Protein AF-A0A2V8V5V1-F1 (afdb_monomer_lite)

Foldseek 3Di:
DDDPDDDPPDDDDDDDPPDDDQQDDPPPDKDKDFDADVVHTQWIWIGHNFWIWTGGPPDPDDIDIDGPVVVVVVVCVVPPDDDPDDPDDDD

Radius of gyration: 20.78 Å; chains: 1; bounding box: 33×37×79 Å

Structure (mmCIF, N/CA/C/O backbone):
data_AF-A0A2V8V5V1-F1
#
_entry.id   AF-A0A2V8V5V1-F1
#
loop_
_atom_site.group_PDB
_atom_site.id
_atom_site.type_symbol
_atom_site.label_atom_id
_atom_site.label_alt_id
_atom_site.label_comp_id
_atom_site.label_asym_id
_atom_site.label_entity_id
_atom_site.label_seq_id
_atom_site.pdbx_PDB_ins_code
_atom_site.Cartn_x
_atom_site.Cartn_y
_atom_site.Cartn_z
_atom_site.occupancy
_atom_site.B_iso_or_equiv
_atom_site.auth_seq_id
_atom_site.auth_comp_id
_atom_site.auth_asym_id
_atom_site.auth_atom_id
_atom_site.pdbx_PDB_model_num
ATOM 1 N N . MET A 1 1 ? -17.993 -20.742 42.683 1.00 43.91 1 MET A N 1
ATOM 2 C CA . MET A 1 1 ? -18.604 -20.420 41.371 1.00 43.91 1 MET A CA 1
ATOM 3 C C . MET A 1 1 ? -17.755 -19.350 40.682 1.00 43.91 1 MET A C 1
ATOM 5 O O . MET A 1 1 ? -17.772 -18.207 41.118 1.00 43.91 1 MET A O 1
ATOM 9 N N . ALA A 1 2 ? -16.941 -19.703 39.681 1.00 53.41 2 ALA A N 1
ATOM 10 C CA . ALA A 1 2 ? -16.052 -18.744 39.012 1.00 53.41 2 ALA A CA 1
ATOM 11 C C . ALA A 1 2 ? -16.825 -17.902 37.978 1.00 53.41 2 ALA A C 1
ATOM 13 O O . ALA A 1 2 ? -17.427 -18.436 37.046 1.00 53.41 2 ALA A O 1
ATOM 14 N N . ARG A 1 3 ? -16.818 -16.574 38.143 1.00 59.16 3 ARG A N 1
ATOM 15 C CA . ARG A 1 3 ? -17.478 -15.617 37.242 1.00 59.16 3 ARG A CA 1
ATOM 16 C C . ARG A 1 3 ? -16.740 -15.592 35.897 1.00 59.16 3 ARG A C 1
ATOM 18 O O . ARG A 1 3 ? -15.683 -14.975 35.791 1.00 59.16 3 ARG A O 1
ATOM 25 N N . LYS A 1 4 ? -17.291 -16.250 34.866 1.00 61.03 4 LYS A N 1
ATOM 26 C CA . LYS A 1 4 ? -16.788 -16.157 33.482 1.00 61.03 4 LYS A CA 1
ATOM 27 C C . LYS A 1 4 ? -16.778 -14.684 33.055 1.00 61.03 4 LYS A C 1
ATOM 29 O O . LYS A 1 4 ? -17.835 -14.064 32.933 1.00 61.03 4 LYS A O 1
ATOM 34 N N . ARG A 1 5 ? -15.587 -14.112 32.855 1.00 63.75 5 ARG A N 1
ATOM 35 C CA . ARG A 1 5 ? -15.428 -12.764 32.293 1.00 63.75 5 ARG A CA 1
ATOM 36 C C . ARG A 1 5 ? -15.945 -12.790 30.852 1.00 63.75 5 ARG A C 1
ATOM 38 O O . ARG A 1 5 ? -15.394 -13.501 30.019 1.00 63.75 5 ARG A O 1
ATOM 45 N N . LYS A 1 6 ? -17.019 -12.044 30.570 1.00 61.50 6 LYS A N 1
ATOM 46 C CA . LYS A 1 6 ? -17.466 -11.784 29.196 1.00 61.50 6 LYS A CA 1
ATOM 47 C C . LYS A 1 6 ? -16.392 -10.932 28.524 1.00 61.50 6 LYS A C 1
ATOM 49 O O . LYS A 1 6 ? -16.177 -9.794 28.929 1.00 61.50 6 LYS A O 1
ATOM 54 N N . ILE A 1 7 ? -15.691 -11.503 27.551 1.00 65.62 7 ILE A N 1
ATOM 55 C CA . ILE A 1 7 ? -14.748 -10.763 26.714 1.00 65.62 7 ILE A CA 1
ATOM 56 C C . ILE A 1 7 ? -15.596 -9.929 25.756 1.00 65.62 7 ILE A C 1
ATOM 58 O O . ILE A 1 7 ? -16.234 -10.471 24.855 1.00 65.62 7 ILE A O 1
ATOM 62 N N . THR A 1 8 ? -15.658 -8.620 25.982 1.00 59.38 8 THR A N 1
ATOM 63 C CA . THR A 1 8 ? -16.281 -7.688 25.040 1.00 59.38 8 THR A CA 1
ATOM 64 C C . THR A 1 8 ? -15.338 -7.556 23.850 1.00 59.38 8 THR A C 1
ATOM 66 O O . THR A 1 8 ? -14.367 -6.807 23.895 1.00 59.38 8 THR A O 1
ATOM 69 N N . GLN A 1 9 ? -15.558 -8.364 22.817 1.00 54.25 9 GLN A N 1
ATOM 70 C CA . GLN A 1 9 ? -14.729 -8.349 21.619 1.00 54.25 9 GLN A CA 1
ATOM 71 C C . GLN A 1 9 ? -15.109 -7.115 20.789 1.00 54.25 9 GLN A C 1
ATOM 73 O O . GLN A 1 9 ? -16.171 -7.071 20.170 1.00 54.25 9 GLN A O 1
ATOM 78 N N . THR A 1 10 ? -14.278 -6.073 20.835 1.00 49.91 10 THR A N 1
ATOM 79 C CA . THR A 1 10 ? -14.494 -4.844 20.061 1.00 49.91 10 THR A CA 1
ATOM 80 C C . THR A 1 10 ? -14.441 -5.165 18.571 1.00 49.91 10 THR A C 1
ATOM 82 O O . THR A 1 10 ? -13.417 -5.616 18.060 1.00 49.91 10 THR A O 1
ATOM 85 N N . ARG A 1 11 ? -15.554 -4.938 17.868 1.00 41.00 11 ARG A N 1
ATOM 86 C CA . ARG A 1 11 ? -15.686 -5.166 16.426 1.00 41.00 11 ARG A CA 1
ATOM 87 C C . ARG A 1 11 ? -15.591 -3.829 15.696 1.00 41.00 11 ARG A C 1
ATOM 89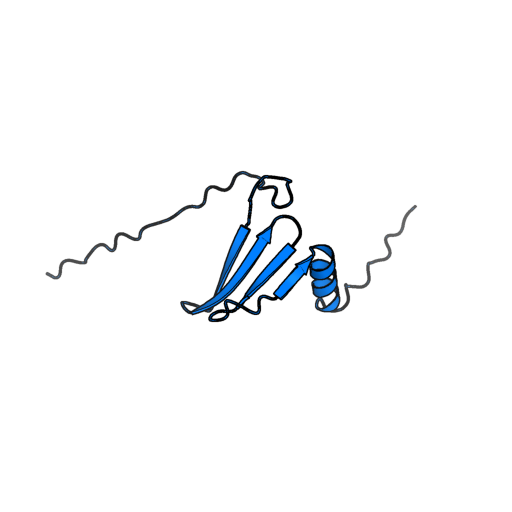 O O . ARG A 1 11 ? -16.368 -2.924 15.979 1.00 41.00 11 ARG A O 1
ATOM 96 N N . VAL A 1 12 ? -14.642 -3.715 14.769 1.00 42.09 12 VAL A N 1
ATOM 97 C CA . VAL A 1 12 ? -14.430 -2.519 13.942 1.00 42.09 12 VAL A CA 1
ATOM 98 C C . VAL A 1 12 ? -14.812 -2.850 12.503 1.00 42.09 12 VAL A C 1
ATOM 100 O O . VAL A 1 12 ? -14.334 -3.837 11.948 1.00 42.09 12 VAL A O 1
ATOM 103 N N . THR A 1 13 ? -15.677 -2.030 11.910 1.00 41.81 13 THR A N 1
ATOM 104 C CA . THR A 1 13 ? -16.187 -2.203 10.544 1.00 41.81 13 THR A CA 1
ATOM 105 C C . THR A 1 13 ? -15.723 -1.023 9.698 1.00 41.81 13 THR A C 1
ATOM 107 O O . THR A 1 13 ? -16.012 0.122 10.037 1.00 41.81 13 THR A O 1
ATOM 110 N N . ALA A 1 14 ? -15.011 -1.286 8.602 1.00 55.81 14 ALA A N 1
ATOM 111 C CA . ALA A 1 14 ? -14.658 -0.256 7.630 1.00 55.81 14 ALA A CA 1
ATOM 112 C C . ALA A 1 14 ? -15.803 -0.094 6.622 1.00 55.81 14 ALA A C 1
ATOM 114 O O . ALA A 1 14 ? -16.125 -1.029 5.891 1.00 55.81 14 ALA A O 1
ATOM 115 N N . LEU A 1 15 ? -16.416 1.088 6.585 1.00 54.59 15 LEU A N 1
ATOM 116 C CA . LEU A 1 15 ? -17.403 1.463 5.575 1.00 54.59 15 LEU A CA 1
ATOM 117 C C . LEU A 1 15 ? -16.689 2.286 4.503 1.00 54.59 15 LEU A C 1
ATOM 119 O O . LEU A 1 15 ? -16.592 3.508 4.600 1.00 54.59 15 LEU A O 1
ATOM 123 N N . LEU A 1 16 ? -16.121 1.599 3.516 1.00 64.69 16 LEU A N 1
ATOM 124 C CA . LEU A 1 16 ? -15.558 2.256 2.341 1.00 64.69 16 LEU A CA 1
ATOM 125 C C . LEU A 1 16 ? -16.710 2.573 1.369 1.00 64.69 16 LEU A C 1
ATOM 127 O O . LEU A 1 16 ? -17.609 1.741 1.221 1.00 64.69 16 LEU A O 1
ATOM 131 N N . PRO A 1 17 ? -16.726 3.745 0.707 1.00 56.69 17 PRO A N 1
ATOM 132 C CA . PRO A 1 17 ? -17.668 3.992 -0.381 1.00 56.69 17 PRO A CA 1
ATOM 133 C C . PRO A 1 17 ? -17.488 2.930 -1.477 1.00 56.69 17 PRO A C 1
ATOM 135 O O . PRO A 1 17 ? -16.392 2.396 -1.643 1.00 56.69 17 PRO A O 1
ATOM 138 N N . TYR A 1 18 ? -18.552 2.651 -2.241 1.00 62.72 18 TYR A N 1
ATOM 139 C CA . TYR A 1 18 ? -18.587 1.618 -3.293 1.00 62.72 18 TYR A CA 1
ATOM 140 C C . TYR A 1 18 ? -17.400 1.667 -4.274 1.00 62.72 18 TYR A C 1
ATOM 142 O O . TYR A 1 18 ? -17.029 0.646 -4.845 1.00 62.72 18 TYR A O 1
ATOM 150 N N . SER A 1 19 ? -16.772 2.834 -4.435 1.00 58.22 19 SER A N 1
ATOM 151 C CA . SER A 1 19 ? -15.490 2.994 -5.116 1.00 58.22 19 SER A CA 1
ATOM 152 C C . SER A 1 19 ? -14.686 4.132 -4.485 1.00 58.22 19 SER A C 1
ATOM 154 O O . SER A 1 19 ? -15.204 5.240 -4.330 1.00 58.22 19 SER A O 1
ATOM 156 N N . ILE A 1 20 ? -13.410 3.891 -4.181 1.00 68.69 20 ILE A N 1
ATOM 157 C CA . ILE A 1 20 ? -12.439 4.944 -3.858 1.00 68.69 20 ILE A CA 1
ATOM 158 C C . ILE A 1 20 ? -11.511 5.094 -5.061 1.00 68.69 20 ILE A C 1
ATOM 160 O O . ILE A 1 20 ? -10.745 4.187 -5.378 1.00 68.69 20 ILE A O 1
ATOM 164 N N . GLU A 1 21 ? -11.555 6.247 -5.727 1.00 63.41 21 GLU A N 1
ATOM 165 C CA . GLU A 1 21 ? -10.583 6.580 -6.768 1.00 63.41 21 GLU A CA 1
ATOM 166 C C . GLU A 1 21 ? -9.245 6.959 -6.110 1.00 63.41 21 GLU A C 1
ATOM 168 O O . GLU A 1 21 ? -9.114 8.016 -5.486 1.00 63.41 21 GLU A O 1
ATOM 173 N N . LEU A 1 22 ? -8.250 6.078 -6.237 1.00 68.62 22 LEU A N 1
ATOM 174 C CA . LEU A 1 22 ? -6.920 6.235 -5.631 1.00 68.62 22 LEU A CA 1
ATOM 175 C C . LEU A 1 22 ? -5.954 7.065 -6.494 1.00 68.62 22 LEU A C 1
ATOM 177 O O . LEU A 1 22 ? -4.892 7.471 -6.030 1.00 68.62 22 LEU A O 1
ATOM 181 N N . THR A 1 23 ? -6.301 7.333 -7.754 1.00 61.62 23 THR A N 1
ATOM 182 C CA . THR A 1 23 ? -5.438 8.012 -8.740 1.00 61.62 23 THR A CA 1
ATOM 183 C C . THR A 1 23 ? -5.695 9.519 -8.846 1.00 61.62 23 THR A C 1
ATOM 185 O O . THR A 1 23 ? -4.903 10.261 -9.440 1.00 61.62 23 THR A O 1
ATOM 188 N N . LYS A 1 24 ? -6.772 10.019 -8.229 1.00 70.88 24 LYS A N 1
ATOM 189 C CA . LYS A 1 24 ? -7.220 11.403 -8.394 1.00 70.88 24 LYS A CA 1
ATOM 190 C C . LYS A 1 24 ? -6.241 12.419 -7.804 1.00 70.88 24 LYS A C 1
ATOM 192 O O . LYS A 1 24 ? -6.110 12.525 -6.584 1.00 70.88 24 LYS A O 1
ATOM 197 N N . LEU A 1 25 ? -5.660 13.244 -8.687 1.00 55.84 25 LEU A N 1
ATOM 198 C CA . LEU A 1 25 ? -5.477 14.696 -8.509 1.00 55.84 25 LEU A CA 1
ATOM 199 C C . LEU A 1 25 ? -4.963 15.188 -7.140 1.00 55.84 25 LEU A C 1
ATOM 201 O O . LEU A 1 25 ? -3.780 15.348 -6.860 1.00 55.84 25 LEU A O 1
ATOM 205 N N . LYS A 1 26 ? -5.965 15.445 -6.296 1.00 59.56 26 LYS A N 1
ATOM 206 C CA . LYS A 1 26 ? -5.911 16.153 -5.016 1.00 59.56 26 LYS A CA 1
ATOM 207 C C . LYS A 1 26 ? -6.533 15.341 -3.876 1.00 59.56 26 LYS A C 1
ATOM 209 O O . LYS A 1 26 ? -6.846 15.898 -2.835 1.00 59.56 26 LYS A O 1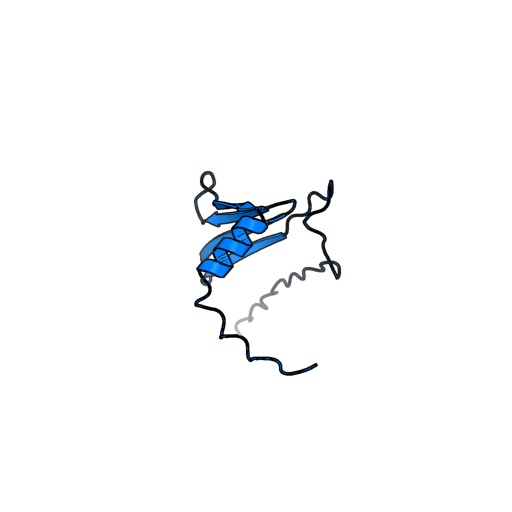
ATOM 214 N N . SER A 1 27 ? -6.800 14.055 -4.100 1.00 63.03 27 SER A N 1
ATOM 215 C CA . SER A 1 27 ? -7.620 13.275 -3.172 1.00 63.03 27 SER A CA 1
ATOM 216 C C . SER A 1 27 ? -6.873 12.858 -1.909 1.00 63.03 27 SER A C 1
ATOM 218 O O . SER A 1 27 ? -7.516 12.537 -0.923 1.00 63.03 27 SER A O 1
ATOM 220 N N . GLY A 1 28 ? -5.532 12.839 -1.926 1.00 62.19 28 GLY A N 1
ATOM 221 C CA . GLY A 1 28 ? -4.735 12.292 -0.822 1.00 62.19 28 GLY A CA 1
ATOM 222 C C . GLY A 1 28 ? -5.061 10.827 -0.499 1.00 62.19 28 GLY A C 1
ATOM 223 O O . GLY A 1 28 ? -4.552 10.296 0.481 1.00 62.19 28 GLY A O 1
ATOM 224 N N . ASN A 1 29 ? -5.903 10.176 -1.310 1.00 68.06 29 ASN A N 1
ATOM 225 C CA . ASN A 1 29 ? -6.449 8.867 -1.020 1.00 68.06 29 ASN A CA 1
ATOM 226 C C . ASN A 1 29 ? -5.369 7.815 -1.249 1.00 68.06 29 ASN A C 1
ATOM 228 O O . ASN A 1 29 ? -4.879 7.634 -2.367 1.00 68.06 29 ASN A O 1
ATOM 232 N N . THR A 1 30 ? -5.035 7.097 -0.187 1.00 71.31 30 THR A N 1
ATOM 233 C CA . THR A 1 30 ? -4.189 5.910 -0.239 1.00 71.31 30 THR A CA 1
ATOM 234 C C . THR A 1 30 ? -4.919 4.755 0.422 1.00 71.31 30 THR A C 1
ATOM 236 O O . THR A 1 30 ? -5.454 4.900 1.521 1.00 71.31 30 THR A O 1
ATOM 239 N N . LEU A 1 31 ? -4.941 3.607 -0.251 1.00 82.50 31 LEU A N 1
ATOM 240 C CA . LEU A 1 31 ? -5.374 2.351 0.340 1.00 82.50 31 LEU A CA 1
ATOM 241 C C . LEU A 1 31 ? -4.148 1.642 0.908 1.00 82.50 31 LEU A C 1
ATOM 243 O O . LEU A 1 31 ? -3.246 1.261 0.161 1.00 82.50 31 LEU A O 1
ATOM 247 N N . ASP A 1 32 ? -4.157 1.445 2.219 1.00 85.75 32 ASP A N 1
ATOM 248 C CA . ASP A 1 32 ? -3.111 0.733 2.938 1.00 85.75 32 ASP A CA 1
ATOM 249 C C . ASP A 1 32 ? -3.611 -0.667 3.314 1.00 85.75 32 ASP A C 1
ATOM 251 O O . ASP A 1 32 ? -4.621 -0.821 4.002 1.00 85.75 32 ASP A O 1
ATOM 255 N N . VAL A 1 33 ? -2.882 -1.696 2.888 1.00 86.12 33 VAL A N 1
ATOM 256 C CA . VAL A 1 33 ? -3.151 -3.101 3.204 1.00 86.12 33 VAL A CA 1
ATOM 257 C C . VAL A 1 33 ? -2.010 -3.628 4.063 1.00 86.12 33 VAL A C 1
ATOM 259 O O . VAL A 1 33 ? -0.866 -3.708 3.617 1.00 86.12 33 VAL A O 1
ATOM 262 N N . GLN A 1 34 ? -2.310 -3.998 5.306 1.00 87.81 34 GLN A N 1
ATOM 263 C CA . GLN A 1 34 ? -1.350 -4.674 6.180 1.00 87.81 34 GLN A CA 1
ATOM 264 C C . GLN A 1 34 ? -1.361 -6.173 5.883 1.00 87.81 34 GLN A C 1
ATOM 266 O O . GLN A 1 34 ? -2.403 -6.818 5.988 1.00 87.81 34 GLN A O 1
ATOM 271 N N . VAL A 1 35 ? -0.202 -6.731 5.548 1.00 83.62 35 VAL A N 1
ATOM 272 C CA . VAL A 1 35 ? -0.031 -8.165 5.298 1.00 83.62 35 VAL A CA 1
ATOM 273 C C . VAL A 1 35 ? 0.610 -8.791 6.531 1.00 83.62 35 VAL A C 1
ATOM 275 O O . VAL A 1 35 ? 1.691 -8.370 6.950 1.00 83.62 35 VAL A O 1
ATOM 278 N N . ARG A 1 36 ? -0.060 -9.780 7.128 1.00 89.31 36 ARG A N 1
ATOM 279 C CA . ARG A 1 36 ? 0.380 -10.465 8.352 1.00 89.31 36 ARG A CA 1
ATOM 280 C C . ARG A 1 36 ? 0.429 -11.983 8.177 1.00 89.31 36 ARG A C 1
ATOM 282 O O . ARG A 1 36 ? -0.380 -12.531 7.432 1.00 89.31 36 ARG A O 1
ATOM 289 N N . ALA A 1 37 ? 1.325 -12.644 8.909 1.00 85.19 37 ALA A N 1
ATOM 290 C CA . ALA A 1 37 ? 1.319 -14.088 9.142 1.00 85.19 37 ALA A CA 1
ATOM 291 C C . ALA A 1 37 ? 1.003 -14.340 10.626 1.00 85.19 37 ALA A C 1
ATOM 293 O O . ALA A 1 37 ? 1.861 -14.182 11.491 1.00 85.19 37 ALA A O 1
ATOM 294 N N . GLY A 1 38 ? -0.257 -14.658 10.936 1.00 88.50 38 GLY A N 1
ATOM 295 C CA . GLY A 1 38 ? -0.741 -14.638 12.320 1.00 88.50 38 GLY A CA 1
ATOM 296 C C . GLY A 1 38 ? -0.658 -13.224 12.907 1.00 88.50 38 GLY A C 1
ATOM 297 O O . GLY A 1 38 ? -1.161 -12.273 12.305 1.00 88.50 38 GLY A O 1
ATOM 298 N N . ASP A 1 39 ? 0.014 -13.084 14.049 1.00 86.75 39 ASP A N 1
ATOM 299 C CA . ASP A 1 39 ? 0.219 -11.792 14.720 1.00 86.75 39 ASP A CA 1
ATOM 300 C C . ASP A 1 39 ? 1.433 -11.010 14.181 1.00 86.75 39 ASP A C 1
ATOM 302 O O . ASP A 1 39 ? 1.618 -9.828 14.489 1.00 86.75 39 ASP A O 1
ATOM 306 N N . GLU A 1 40 ? 2.263 -11.636 13.344 1.00 82.62 40 GLU A N 1
ATOM 307 C CA . GLU A 1 40 ? 3.444 -11.003 12.771 1.00 82.62 40 GLU A CA 1
ATOM 308 C C . GLU A 1 40 ? 3.090 -10.141 11.552 1.00 82.62 40 GLU A C 1
ATOM 310 O O . GLU A 1 40 ? 2.525 -10.617 10.571 1.00 82.62 40 GLU A O 1
ATOM 315 N N . LEU A 1 41 ? 3.486 -8.863 11.574 1.00 85.19 41 LEU A N 1
ATOM 316 C CA . LEU A 1 41 ? 3.445 -8.004 10.390 1.00 85.19 41 LEU A CA 1
ATOM 317 C C . LEU A 1 41 ? 4.551 -8.401 9.408 1.00 85.19 41 LEU A C 1
ATOM 319 O O . LEU A 1 41 ? 5.721 -8.341 9.751 1.00 85.19 41 LEU A O 1
ATOM 323 N N . LEU A 1 42 ? 4.207 -8.733 8.169 1.00 86.88 42 LEU A N 1
ATOM 324 C CA . LEU A 1 42 ? 5.196 -8.942 7.106 1.00 86.88 42 LEU A CA 1
ATOM 325 C C . LEU A 1 42 ? 5.541 -7.615 6.421 1.00 86.88 42 LEU A C 1
ATOM 327 O O . LEU A 1 42 ? 6.697 -7.340 6.100 1.00 86.88 42 LEU A O 1
ATOM 331 N N . GLY A 1 43 ? 4.536 -6.758 6.249 1.00 87.38 43 GLY A N 1
ATOM 332 C CA . GLY A 1 43 ? 4.700 -5.427 5.686 1.00 87.38 43 GLY A CA 1
ATOM 333 C C . GLY A 1 43 ? 3.371 -4.758 5.363 1.00 87.38 43 GLY A C 1
ATOM 334 O O . GLY A 1 43 ? 2.297 -5.314 5.601 1.00 87.38 43 GLY A O 1
ATOM 335 N N . THR A 1 44 ? 3.455 -3.553 4.814 1.00 89.38 44 THR A N 1
ATOM 336 C CA . THR A 1 44 ? 2.301 -2.759 4.389 1.00 89.38 44 THR A CA 1
ATOM 337 C C . THR A 1 44 ? 2.410 -2.454 2.902 1.00 89.38 44 THR A C 1
ATOM 339 O O . THR A 1 44 ? 3.406 -1.893 2.444 1.00 89.38 44 THR A O 1
ATOM 342 N N . LEU A 1 45 ? 1.364 -2.786 2.153 1.00 89.50 45 LEU A N 1
ATOM 343 C CA . LEU A 1 45 ? 1.186 -2.371 0.769 1.00 89.50 45 LEU A CA 1
ATOM 344 C C . LEU A 1 45 ? 0.397 -1.059 0.751 1.00 89.50 45 LEU A C 1
ATOM 346 O O . LEU A 1 45 ? -0.729 -1.023 1.237 1.00 89.50 45 LEU A O 1
ATOM 350 N N . LYS A 1 46 ? 0.965 0.009 0.193 1.00 87.88 46 LYS A N 1
ATOM 351 C CA . LYS A 1 46 ? 0.266 1.284 -0.014 1.00 87.88 46 LYS A CA 1
ATOM 352 C C . LYS A 1 46 ? -0.029 1.472 -1.496 1.00 87.88 46 LYS A C 1
ATOM 354 O O . LYS A 1 46 ? 0.872 1.348 -2.326 1.00 87.88 46 LYS A O 1
ATOM 359 N N . MET A 1 47 ? -1.269 1.801 -1.830 1.00 86.75 47 MET A N 1
ATOM 360 C CA . MET A 1 47 ? -1.730 2.037 -3.201 1.00 86.75 47 MET A CA 1
ATOM 361 C C . MET A 1 47 ? -2.345 3.430 -3.303 1.00 86.75 47 MET A C 1
ATOM 363 O O . MET A 1 47 ? -3.242 3.765 -2.533 1.00 86.75 47 MET A O 1
ATOM 367 N N . GLY A 1 48 ? -1.875 4.250 -4.242 1.00 82.31 48 GLY A N 1
ATOM 368 C CA . GLY A 1 48 ? -2.299 5.649 -4.350 1.00 82.31 48 GLY A CA 1
ATOM 369 C C . GLY A 1 48 ? -2.076 6.257 -5.733 1.00 82.31 48 GLY A C 1
ATOM 370 O O . GLY A 1 48 ? -2.081 5.550 -6.745 1.00 82.31 48 GLY A O 1
ATOM 371 N N . ARG A 1 49 ? -1.839 7.579 -5.753 1.00 75.88 49 ARG A N 1
ATOM 372 C CA . ARG A 1 49 ? -1.942 8.517 -6.896 1.00 75.88 49 ARG A CA 1
ATOM 373 C C . ARG A 1 49 ? -1.019 8.305 -8.109 1.00 75.88 49 ARG A C 1
ATOM 375 O O . ARG A 1 49 ? -0.795 9.225 -8.890 1.00 75.88 49 ARG A O 1
ATOM 382 N N . GLY A 1 50 ? -0.467 7.117 -8.277 1.00 80.50 50 GLY A N 1
ATOM 383 C CA . GLY A 1 50 ? 0.427 6.783 -9.383 1.00 80.50 50 GLY A CA 1
ATOM 384 C C . GLY A 1 50 ? 1.344 5.606 -9.091 1.00 80.50 50 GLY A C 1
ATOM 385 O O . GLY A 1 50 ? 2.093 5.197 -9.971 1.00 80.50 50 GLY A O 1
ATOM 386 N N . SER A 1 51 ? 1.291 5.059 -7.876 1.00 86.75 51 SER A N 1
ATOM 387 C CA . SER A 1 51 ? 2.233 4.041 -7.446 1.00 86.75 51 SER A CA 1
ATOM 388 C C . SER A 1 51 ? 1.632 3.020 -6.506 1.00 86.75 51 SER A C 1
ATOM 390 O O . SER A 1 51 ? 0.736 3.325 -5.711 1.00 86.75 51 SER A O 1
ATOM 392 N N . VAL A 1 52 ? 2.259 1.855 -6.535 1.00 90.94 52 VAL A N 1
ATOM 393 C CA . VAL A 1 52 ? 2.153 0.814 -5.525 1.00 90.94 52 VAL A CA 1
ATOM 394 C C . VAL A 1 52 ? 3.471 0.775 -4.759 1.00 90.94 52 VAL A C 1
ATOM 396 O O . VAL A 1 52 ? 4.548 0.830 -5.358 1.00 90.94 52 VAL A O 1
ATOM 399 N N . GLN A 1 53 ? 3.390 0.718 -3.433 1.00 91.00 53 GLN A N 1
ATOM 400 C CA . GLN A 1 53 ? 4.554 0.727 -2.553 1.00 91.00 53 GLN A CA 1
ATOM 401 C C . GLN A 1 53 ? 4.495 -0.434 -1.574 1.00 91.00 53 GLN A C 1
ATOM 403 O O . GLN A 1 53 ? 3.489 -0.609 -0.890 1.00 91.00 53 GLN A O 1
ATOM 408 N N . TRP A 1 54 ? 5.587 -1.181 -1.458 1.00 91.81 54 TRP A N 1
ATOM 409 C CA . TRP A 1 54 ? 5.745 -2.211 -0.438 1.00 91.81 54 TRP A CA 1
ATOM 410 C C . TRP A 1 54 ? 6.710 -1.756 0.655 1.00 91.81 54 TRP A C 1
ATOM 412 O O . TRP A 1 54 ? 7.865 -1.421 0.384 1.00 91.81 54 TRP A O 1
ATOM 422 N N . TR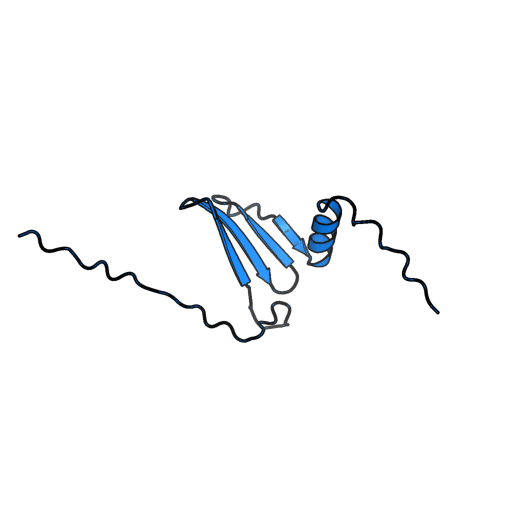P A 1 55 ? 6.223 -1.788 1.894 1.00 90.25 55 TRP A N 1
ATOM 423 C CA . TRP A 1 55 ? 6.947 -1.414 3.103 1.00 90.25 55 TRP A CA 1
ATOM 424 C C . TRP A 1 55 ? 7.148 -2.651 3.983 1.00 90.25 55 TRP A C 1
ATOM 426 O O . TRP A 1 55 ? 6.235 -3.002 4.736 1.00 90.25 55 TRP A O 1
ATOM 436 N N . PRO A 1 56 ? 8.298 -3.344 3.900 1.00 90.62 56 PRO A N 1
ATOM 437 C CA . PRO A 1 56 ? 8.538 -4.527 4.716 1.00 90.62 56 PRO A CA 1
ATOM 438 C C . PRO A 1 56 ? 8.661 -4.159 6.200 1.00 90.62 56 PRO A C 1
ATOM 440 O O . PRO A 1 56 ? 9.093 -3.057 6.557 1.00 90.62 56 PRO A O 1
ATOM 443 N N . ARG A 1 57 ? 8.287 -5.088 7.088 1.00 85.56 57 ARG A N 1
ATOM 444 C CA . ARG A 1 57 ? 8.404 -4.885 8.539 1.00 85.56 57 ARG A CA 1
ATOM 445 C C . ARG A 1 57 ? 9.832 -4.484 8.918 1.00 85.56 57 ARG A C 1
ATOM 447 O O . ARG A 1 57 ? 10.806 -5.063 8.453 1.00 85.56 57 ARG A O 1
ATOM 454 N N . GLY A 1 58 ? 9.940 -3.489 9.797 1.00 80.25 58 GLY A N 1
ATOM 455 C CA . GLY A 1 58 ? 11.219 -3.024 10.342 1.00 80.25 58 GLY A CA 1
ATOM 456 C C . GLY A 1 58 ? 12.016 -2.098 9.421 1.00 80.25 58 GLY A C 1
ATOM 457 O O . GLY A 1 58 ? 13.013 -1.538 9.862 1.00 80.25 58 GLY A O 1
ATOM 458 N N . ASN A 1 59 ? 11.568 -1.867 8.186 1.00 71.38 59 ASN A N 1
ATOM 459 C CA . ASN A 1 59 ? 12.283 -1.039 7.225 1.00 71.38 59 ASN A CA 1
ATOM 460 C C . ASN A 1 59 ? 11.449 0.190 6.835 1.00 71.38 59 ASN A C 1
ATOM 462 O O . ASN A 1 59 ? 10.404 0.087 6.195 1.00 71.38 59 ASN A O 1
AT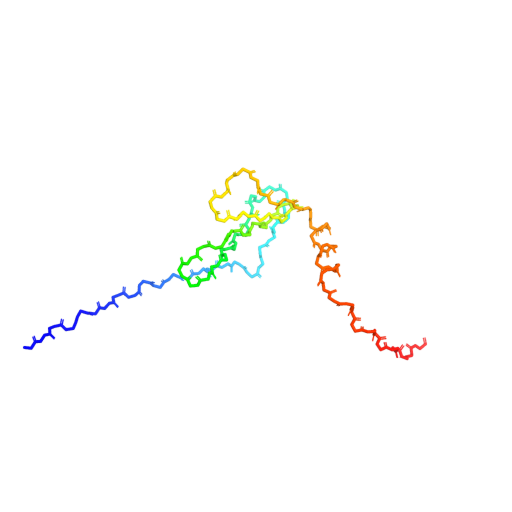OM 466 N N . ARG A 1 60 ? 11.923 1.369 7.248 1.00 63.59 60 ARG A N 1
ATOM 467 C CA . ARG A 1 60 ? 11.293 2.671 6.963 1.00 63.59 60 ARG A CA 1
ATOM 468 C C . ARG A 1 60 ? 11.985 3.451 5.841 1.00 63.59 60 ARG A C 1
ATOM 470 O O . ARG A 1 60 ? 11.562 4.564 5.555 1.00 63.59 60 ARG A O 1
ATOM 477 N N . ILE A 1 61 ? 13.048 2.906 5.250 1.00 68.62 61 ILE A N 1
ATOM 478 C CA . ILE A 1 61 ? 13.913 3.646 4.318 1.00 68.62 61 ILE A CA 1
ATOM 479 C C . ILE A 1 61 ? 13.853 3.021 2.922 1.00 68.62 61 ILE A C 1
ATOM 481 O O . ILE A 1 61 ? 13.579 3.718 1.951 1.00 68.62 61 ILE A O 1
ATOM 485 N N . ASN A 1 62 ? 14.013 1.699 2.818 1.00 70.38 62 ASN A N 1
ATOM 486 C CA . ASN A 1 62 ? 14.061 1.009 1.527 1.00 70.38 62 ASN A CA 1
ATOM 487 C C . ASN A 1 62 ? 12.706 0.374 1.197 1.00 70.38 62 ASN A C 1
ATOM 489 O O . ASN A 1 62 ? 12.548 -0.845 1.288 1.00 70.38 62 ASN A O 1
ATOM 493 N N . MET A 1 63 ? 11.721 1.207 0.857 1.00 84.88 63 MET A N 1
ATOM 494 C CA . MET A 1 63 ? 10.460 0.728 0.281 1.00 84.88 63 MET A CA 1
ATOM 495 C C . MET A 1 63 ? 10.680 0.303 -1.178 1.00 84.88 63 MET A C 1
ATOM 497 O O . MET A 1 63 ? 11.457 0.932 -1.899 1.00 84.88 63 MET A O 1
ATOM 501 N N . LEU A 1 64 ? 9.944 -0.703 -1.651 1.00 87.94 64 LEU A N 1
ATOM 502 C CA . LEU A 1 64 ? 9.842 -0.948 -3.090 1.00 87.94 64 LEU A CA 1
ATOM 503 C C . LEU A 1 64 ? 8.737 -0.054 -3.650 1.00 87.94 64 LEU A C 1
ATOM 505 O O . LEU A 1 64 ? 7.569 -0.251 -3.325 1.00 87.94 64 LEU A O 1
ATOM 509 N N . TRP A 1 65 ? 9.106 0.905 -4.494 1.00 91.12 65 TRP A N 1
ATOM 510 C CA . TRP A 1 65 ? 8.175 1.773 -5.212 1.00 91.12 65 TRP A CA 1
ATOM 511 C C . TRP A 1 65 ? 8.077 1.335 -6.675 1.00 91.12 65 TRP A C 1
ATOM 513 O O . TRP A 1 65 ? 9.098 1.085 -7.319 1.00 91.12 65 TRP A O 1
ATOM 523 N N . LYS A 1 66 ? 6.857 1.244 -7.207 1.00 90.12 66 LYS A N 1
ATOM 524 C CA . LYS A 1 66 ? 6.603 1.009 -8.634 1.00 90.12 66 LYS A CA 1
ATOM 525 C C . LYS A 1 66 ? 5.464 1.887 -9.121 1.00 90.12 66 LYS A C 1
ATOM 527 O O . LYS A 1 66 ? 4.479 2.067 -8.399 1.00 90.12 66 LYS A O 1
ATOM 532 N N . SER A 1 67 ? 5.564 2.374 -10.357 1.00 90.94 67 SER A N 1
ATOM 533 C CA . SER A 1 67 ? 4.388 2.892 -11.053 1.00 90.94 67 SER A CA 1
ATOM 534 C C . SER A 1 67 ? 3.360 1.768 -11.239 1.00 90.94 67 SER A C 1
ATOM 536 O O . SER A 1 67 ? 3.700 0.583 -11.181 1.00 90.94 67 SER A O 1
ATOM 538 N N . TRP A 1 68 ? 2.093 2.110 -11.475 1.00 87.94 68 TRP A N 1
ATOM 539 C CA . TRP A 1 68 ? 1.070 1.097 -11.769 1.00 87.94 68 TRP A CA 1
ATOM 540 C C . TRP A 1 68 ? 1.423 0.232 -12.986 1.00 87.94 68 TRP A C 1
ATOM 542 O O . TRP A 1 68 ? 1.163 -0.970 -12.974 1.00 87.94 68 TRP A O 1
ATOM 552 N N . HIS A 1 69 ? 2.055 0.828 -14.002 1.00 89.88 69 HIS A N 1
ATOM 553 C CA . HIS A 1 69 ? 2.506 0.117 -15.195 1.00 89.88 69 HIS A CA 1
ATOM 554 C C . HIS A 1 69 ? 3.587 -0.915 -14.854 1.00 89.88 69 HIS A C 1
ATOM 556 O O . HIS A 1 69 ? 3.412 -2.101 -15.128 1.00 89.88 69 HIS A O 1
ATOM 562 N N . ASP A 1 70 ? 4.649 -0.492 -14.165 1.00 90.75 70 ASP A N 1
ATOM 563 C CA . ASP A 1 70 ? 5.756 -1.385 -13.791 1.00 90.75 70 ASP A CA 1
ATOM 564 C C . ASP A 1 70 ? 5.307 -2.467 -12.805 1.00 90.75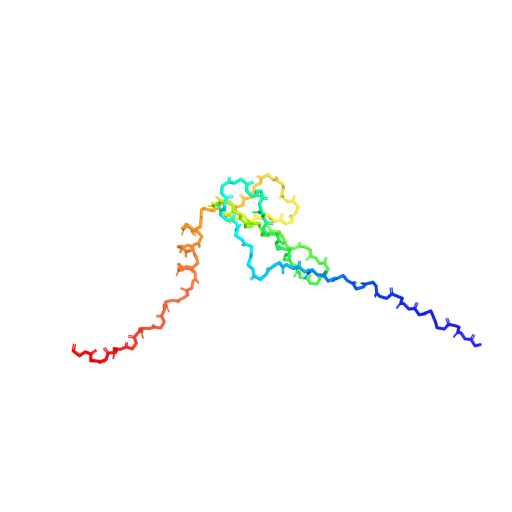 70 ASP A C 1
ATOM 566 O O . ASP A 1 70 ? 5.857 -3.569 -12.772 1.00 90.75 70 ASP A O 1
ATOM 570 N N . PHE A 1 71 ? 4.317 -2.154 -11.965 1.00 90.56 71 PHE A N 1
ATOM 571 C CA . PHE A 1 71 ? 3.697 -3.126 -11.076 1.00 90.56 71 PHE A CA 1
ATOM 572 C C . PHE A 1 71 ? 2.942 -4.203 -11.866 1.00 90.56 71 PHE A C 1
ATOM 574 O O . PHE A 1 71 ? 3.158 -5.388 -11.619 1.00 90.56 71 PHE A O 1
ATOM 581 N N . ALA A 1 72 ? 2.119 -3.819 -12.847 1.00 87.94 72 ALA A N 1
ATOM 582 C CA . ALA A 1 72 ? 1.419 -4.770 -13.710 1.00 87.94 72 ALA A CA 1
ATOM 583 C C . ALA A 1 72 ? 2.396 -5.625 -14.531 1.00 87.94 72 ALA A C 1
ATOM 585 O O . ALA A 1 72 ? 2.239 -6.843 -14.611 1.00 87.94 72 ALA A O 1
ATOM 586 N N . GLU A 1 73 ? 3.446 -5.014 -15.083 1.00 90.56 73 GLU A N 1
ATOM 587 C CA . GLU A 1 73 ? 4.479 -5.740 -15.818 1.00 90.56 73 GLU A CA 1
ATOM 588 C C . GLU A 1 73 ? 5.212 -6.746 -14.918 1.00 90.56 73 GLU A C 1
ATOM 590 O O . GLU A 1 73 ? 5.389 -7.908 -15.289 1.00 90.56 73 GLU A O 1
ATOM 595 N N . MET A 1 74 ? 5.583 -6.333 -13.701 1.00 90.06 74 MET A N 1
ATOM 596 C CA . MET A 1 74 ? 6.175 -7.224 -12.704 1.00 90.06 74 MET A CA 1
ATOM 597 C C . MET A 1 74 ? 5.258 -8.416 -12.408 1.00 90.06 74 MET A C 1
ATOM 599 O O . MET A 1 74 ? 5.745 -9.543 -12.335 1.00 90.06 74 MET A O 1
ATOM 603 N N . LEU A 1 75 ? 3.952 -8.199 -12.241 1.00 87.19 75 LEU A N 1
ATOM 604 C CA . LEU A 1 75 ? 3.009 -9.293 -12.014 1.00 87.19 75 LEU A CA 1
ATOM 605 C C . LEU A 1 75 ? 2.931 -10.224 -13.226 1.00 87.19 75 LEU A C 1
ATOM 607 O O . LEU A 1 75 ? 3.049 -11.430 -13.053 1.00 87.19 75 LEU A O 1
ATOM 611 N N . ASN A 1 76 ? 2.825 -9.691 -14.443 1.00 86.44 76 ASN A N 1
ATOM 612 C CA . ASN A 1 76 ? 2.773 -10.495 -15.669 1.00 86.44 76 ASN A CA 1
ATOM 613 C C . ASN A 1 76 ? 4.015 -11.372 -15.864 1.00 86.44 76 ASN A C 1
ATOM 615 O O . ASN A 1 76 ? 3.901 -12.493 -16.346 1.00 86.44 76 ASN A O 1
ATOM 619 N N . ARG A 1 77 ? 5.198 -10.882 -15.474 1.00 88.50 77 ARG A N 1
ATOM 620 C CA . ARG A 1 77 ? 6.446 -11.662 -15.525 1.00 88.50 77 ARG A CA 1
ATOM 621 C C . ARG A 1 77 ? 6.475 -12.803 -14.503 1.00 88.50 77 ARG A C 1
ATOM 623 O O . ARG A 1 77 ? 7.098 -13.826 -14.762 1.00 88.50 77 ARG A O 1
ATOM 630 N N . ASN A 1 78 ? 5.841 -12.612 -13.346 1.00 85.56 78 ASN A N 1
ATOM 631 C CA . ASN A 1 78 ? 5.837 -13.581 -12.244 1.00 85.56 78 ASN A CA 1
ATOM 632 C C . ASN A 1 78 ? 4.631 -14.528 -12.270 1.00 85.56 78 ASN A C 1
ATOM 634 O O . ASN A 1 78 ? 4.666 -15.593 -11.655 1.00 85.56 78 ASN A O 1
ATOM 638 N N . MET A 1 79 ? 3.569 -14.166 -12.987 1.00 78.31 79 MET A N 1
ATOM 639 C CA . MET A 1 79 ? 2.513 -15.093 -13.354 1.00 78.31 79 MET A CA 1
ATOM 640 C C . MET A 1 79 ? 3.088 -16.025 -14.421 1.00 78.31 79 MET A C 1
ATOM 642 O O . MET A 1 79 ? 3.444 -15.591 -15.514 1.00 78.31 79 MET A O 1
ATOM 646 N N . GLY A 1 80 ? 3.231 -17.312 -14.088 1.00 64.88 80 GLY A N 1
ATOM 647 C CA . GLY A 1 80 ? 3.591 -18.332 -15.073 1.00 64.88 80 GLY A CA 1
ATOM 648 C C . GLY A 1 80 ? 2.719 -18.186 -16.324 1.00 64.88 80 GLY A C 1
ATOM 649 O O . GLY A 1 80 ? 1.559 -17.797 -16.211 1.00 64.88 80 GLY A O 1
ATOM 650 N N . ARG A 1 81 ? 3.326 -18.433 -17.497 1.00 59.59 81 ARG A N 1
ATOM 651 C CA . ARG A 1 81 ? 2.778 -18.237 -18.856 1.00 59.59 81 ARG A CA 1
ATOM 652 C C . ARG A 1 81 ? 1.239 -18.266 -18.874 1.00 59.59 81 ARG A C 1
ATOM 654 O O . ARG A 1 81 ? 0.682 -19.261 -18.405 1.00 59.59 81 ARG A O 1
ATOM 661 N N . PRO A 1 82 ? 0.554 -17.253 -19.443 1.00 56.84 82 PRO A N 1
ATOM 662 C CA . PRO A 1 82 ? -0.899 -17.302 -19.540 1.00 56.84 82 PRO A CA 1
ATOM 663 C C . PRO A 1 82 ? -1.308 -18.615 -20.224 1.00 56.84 82 PRO A C 1
ATOM 665 O O . PRO A 1 82 ? -0.585 -19.065 -21.130 1.00 56.84 82 PRO A O 1
ATOM 668 N N . PRO A 1 83 ? -2.420 -19.257 -19.814 1.00 54.97 83 PRO A N 1
ATOM 669 C CA . PRO A 1 83 ? -2.955 -20.364 -20.589 1.00 54.97 83 PRO A CA 1
ATOM 670 C C . PRO A 1 83 ? -3.105 -19.855 -22.021 1.00 54.97 83 PRO A C 1
ATOM 672 O O . PRO A 1 83 ? -3.645 -18.768 -22.238 1.00 54.97 83 PRO A O 1
ATOM 675 N N . ARG A 1 84 ? -2.519 -20.580 -22.984 1.00 55.31 84 ARG A N 1
ATOM 676 C CA . ARG A 1 84 ? -2.631 -20.247 -24.407 1.00 55.31 84 ARG A CA 1
ATOM 677 C C . ARG A 1 84 ? -4.112 -20.027 -24.687 1.00 55.31 84 ARG A C 1
ATOM 679 O O . ARG A 1 84 ? -4.888 -20.965 -24.541 1.00 55.31 84 ARG A O 1
ATOM 686 N N . GLY A 1 85 ? -4.471 -18.786 -25.007 1.00 53.66 85 GLY A N 1
ATOM 687 C CA . GLY A 1 85 ? -5.833 -18.425 -25.351 1.00 53.66 85 GLY A CA 1
ATOM 688 C C . GLY A 1 85 ? -6.318 -19.354 -26.449 1.00 53.66 85 GLY A C 1
ATOM 689 O O . GLY A 1 85 ? -5.663 -19.504 -27.484 1.00 53.66 85 GLY A O 1
ATOM 690 N N . ASP A 1 86 ? -7.429 -20.008 -26.143 1.00 52.22 86 ASP A N 1
ATOM 691 C CA . ASP A 1 86 ? -8.276 -20.720 -27.074 1.00 52.22 86 ASP A CA 1
ATOM 692 C C . ASP A 1 86 ? -8.506 -19.847 -28.313 1.00 52.22 86 ASP A C 1
ATOM 694 O O . ASP A 1 86 ? -8.727 -18.634 -28.212 1.00 52.22 86 ASP A O 1
ATOM 698 N N . LYS A 1 87 ? -8.384 -20.451 -29.494 1.00 53.66 87 LYS A N 1
ATOM 699 C CA . LYS A 1 87 ? -8.695 -19.770 -30.746 1.00 53.66 87 LYS A CA 1
ATOM 700 C C . LYS A 1 87 ? -10.206 -19.579 -30.767 1.00 53.66 87 LYS A C 1
ATOM 702 O 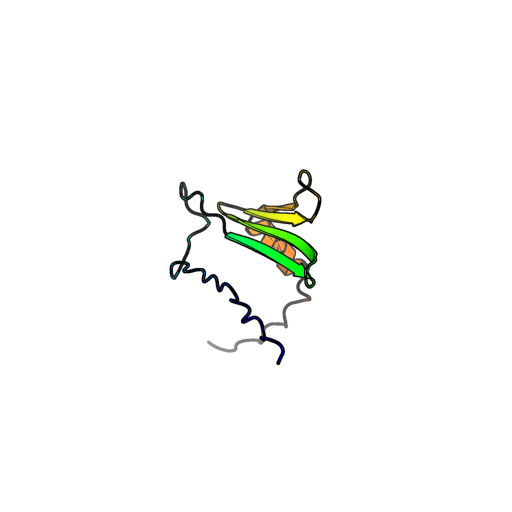O . LYS A 1 87 ? -10.924 -20.485 -31.177 1.00 53.66 87 LYS A O 1
ATOM 707 N N . SER A 1 88 ? -10.685 -18.404 -30.373 1.00 43.97 88 SER A N 1
ATOM 708 C CA . SER A 1 88 ? -12.052 -18.010 -30.694 1.00 43.97 88 SER A CA 1
ATOM 709 C C . SER A 1 88 ? -12.181 -17.939 -32.212 1.00 43.97 88 SER A C 1
ATOM 711 O O . SER A 1 88 ? -11.637 -17.054 -32.872 1.00 43.97 88 SER A O 1
ATOM 713 N N . ALA A 1 89 ? -12.851 -18.952 -32.747 1.00 47.84 89 ALA A N 1
ATOM 714 C CA . ALA A 1 89 ? -13.440 -18.971 -34.065 1.00 47.84 89 ALA A CA 1
ATOM 715 C C . ALA A 1 89 ? -14.496 -17.858 -34.209 1.00 47.84 89 ALA A C 1
ATOM 717 O O . ALA A 1 89 ? -15.194 -17.538 -33.248 1.00 47.84 89 ALA A O 1
ATOM 718 N N . GLY A 1 90 ? -14.650 -17.357 -35.438 1.00 48.00 90 GLY A N 1
ATOM 719 C CA . GLY A 1 90 ? -15.753 -16.497 -35.885 1.00 48.00 90 GLY A CA 1
ATOM 720 C C . GLY A 1 90 ? -15.441 -14.999 -35.767 1.00 48.00 90 GLY A C 1
ATOM 721 O O . GLY A 1 90 ? -15.027 -14.546 -34.708 1.00 48.00 90 GLY A O 1
ATOM 722 N N . HIS A 1 91 ? -15.621 -14.171 -36.795 1.00 38.31 91 HIS A N 1
ATOM 723 C CA . HIS A 1 91 ? -16.434 -14.321 -38.002 1.00 38.31 91 HIS A CA 1
ATOM 724 C C . HIS A 1 91 ? -15.914 -13.406 -39.117 1.00 38.31 91 HIS A C 1
ATOM 726 O O . HIS A 1 91 ? -15.294 -12.373 -38.774 1.00 38.31 91 HIS A O 1
#

Secondary structure (DSSP, 8-state):
-----------------S---SS-TT----EEEEEEETTEEEEEEEE-SSEEEEEETT-SS--EEEEHHHHHHHHHHHS------------

pLDDT: mean 72.33, std 15.99, range [38.31, 91.81]

Sequence (91 aa):
MARKRKITQTRVTALLPYSIELTKLKSGNTLDVQVRAGDELLGTLKMGRGSVQWWPRGNRINMLWKSWHDFAEMLNRNMGRPPRGDKSAGH